Protein AF-A0A7J8V5T2-F1 (afdb_monomer_lite)

Sequence (90 aa):
MFIPIFFILSFLFSSTNAADFCVGDLNGPVGPAGYSCKKTVTVNDFVYSGLAATGNTSNLIKAAVTPAFSAQFPGVNGLGISIARLDLAV

InterPro domains:
  IPR011051 RmlC-like cupin domain superfamily [SSF51182] (20-89)
  IPR014710 RmlC-like jelly roll fold [G3DSA:2.60.120.10] (15-90)

pLDDT: mean 87.04, std 15.37, range [50.69, 98.31]

Radius of gyration: 19.8 Å; chains: 1; bounding box: 40×40×59 Å

Organism: NCBI:txid34286

Foldseek 3Di:
DVVVVVVVVVVVPPPPPPDVWFQFDLVDDADPQGGHGDPDDDPVLVDDCQQVDDADLPDDQQKDKAWPDCNNRSRCRNVPDIDIDMDGDD

Structure (mmCIF, N/CA/C/O backbone):
data_AF-A0A7J8V5T2-F1
#
_entry.id   AF-A0A7J8V5T2-F1
#
loop_
_atom_site.group_PDB
_atom_site.id
_atom_site.type_symbol
_atom_site.label_atom_id
_atom_site.label_alt_id
_atom_site.label_comp_id
_atom_site.label_asym_id
_atom_site.label_entity_id
_atom_site.label_seq_id
_atom_site.pdbx_PDB_ins_code
_atom_site.Cartn_x
_atom_site.Cartn_y
_atom_site.Cartn_z
_atom_site.occupancy
_atom_site.B_iso_or_equiv
_atom_site.auth_seq_id
_atom_site.auth_comp_id
_atom_site.auth_asym_id
_atom_site.auth_atom_id
_atom_site.pdbx_PDB_model_num
ATOM 1 N N . MET A 1 1 ? 19.611 26.930 -35.213 1.00 57.53 1 MET A N 1
ATOM 2 C CA . MET A 1 1 ? 18.957 25.651 -35.565 1.00 57.53 1 MET A CA 1
ATOM 3 C C . MET A 1 1 ? 19.430 24.449 -34.734 1.00 57.53 1 MET A C 1
ATOM 5 O O . MET A 1 1 ? 18.883 23.382 -34.920 1.00 57.53 1 MET A O 1
ATOM 9 N N . PHE A 1 2 ? 20.390 24.572 -33.805 1.00 61.06 2 PHE A N 1
ATOM 10 C CA . PHE A 1 2 ? 20.871 23.423 -33.008 1.00 61.06 2 PHE A CA 1
ATOM 11 C C . PHE A 1 2 ? 20.117 23.220 -31.680 1.00 61.06 2 PHE A C 1
ATOM 13 O O . PHE A 1 2 ? 19.889 22.090 -31.265 1.00 61.06 2 PHE A O 1
ATOM 20 N N . ILE A 1 3 ? 19.65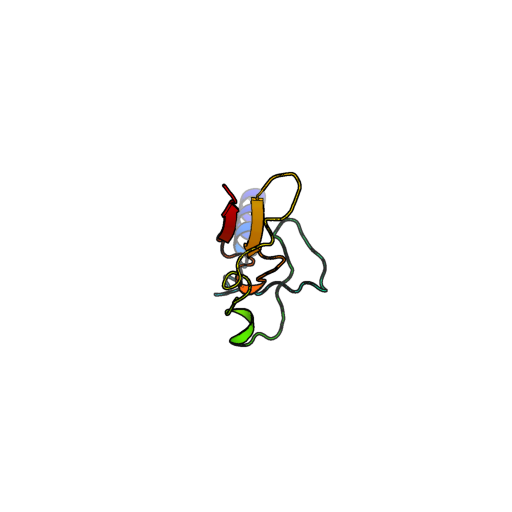8 24.309 -31.056 1.00 62.44 3 ILE A N 1
ATOM 21 C CA . ILE A 1 3 ? 18.896 24.290 -29.796 1.00 62.44 3 ILE A CA 1
ATOM 22 C C . ILE A 1 3 ? 17.558 23.526 -29.904 1.00 62.44 3 ILE A C 1
ATOM 24 O O . ILE A 1 3 ? 17.318 22.673 -29.051 1.00 62.44 3 ILE A O 1
ATOM 28 N N . PRO A 1 4 ? 16.702 23.740 -30.931 1.00 59.78 4 PRO A N 1
ATOM 29 C CA . PRO A 1 4 ? 15.452 22.981 -31.030 1.00 59.78 4 PRO A CA 1
ATOM 30 C C . PRO A 1 4 ? 15.698 21.492 -31.313 1.00 59.78 4 PRO A C 1
ATOM 32 O O . PRO A 1 4 ? 14.953 20.654 -30.823 1.00 59.78 4 PRO A O 1
ATOM 35 N N . ILE A 1 5 ? 16.771 21.149 -32.036 1.00 63.81 5 ILE A N 1
ATOM 36 C CA . ILE A 1 5 ? 17.143 19.755 -32.327 1.00 63.81 5 ILE A CA 1
ATOM 37 C C . ILE A 1 5 ? 17.553 19.026 -31.041 1.00 63.81 5 ILE A C 1
ATOM 39 O O . ILE A 1 5 ? 17.121 17.900 -30.816 1.00 63.81 5 ILE A O 1
ATOM 43 N N . PHE A 1 6 ? 18.332 19.678 -30.171 1.00 59.31 6 PHE A N 1
ATOM 44 C CA . PHE A 1 6 ? 18.749 19.094 -28.894 1.00 59.31 6 PHE A CA 1
ATOM 45 C C . PHE A 1 6 ? 17.556 18.863 -27.954 1.00 59.31 6 PHE A C 1
ATOM 47 O O . PHE A 1 6 ? 17.463 17.814 -27.331 1.00 59.31 6 PHE A O 1
ATOM 54 N N . PHE A 1 7 ? 16.602 19.801 -27.907 1.00 59.62 7 PHE A N 1
ATOM 55 C CA . PHE A 1 7 ? 15.399 19.687 -27.073 1.00 59.62 7 PHE A CA 1
ATOM 56 C C . PHE A 1 7 ? 14.439 18.582 -27.553 1.00 59.62 7 PHE A C 1
ATOM 58 O O . PHE A 1 7 ? 13.861 17.865 -26.738 1.00 59.62 7 PHE A O 1
ATOM 65 N N . ILE A 1 8 ? 14.304 18.408 -28.873 1.00 61.50 8 ILE A N 1
ATOM 66 C CA . ILE A 1 8 ? 13.510 17.327 -29.482 1.00 61.50 8 ILE A CA 1
ATOM 67 C C . ILE A 1 8 ? 14.163 15.960 -29.226 1.00 61.50 8 ILE A C 1
ATOM 69 O O . ILE A 1 8 ? 13.464 14.989 -28.940 1.00 61.50 8 ILE A O 1
ATOM 73 N N . LEU A 1 9 ? 15.496 15.882 -29.264 1.00 59.12 9 LEU A N 1
ATOM 74 C CA . LEU A 1 9 ? 16.230 14.646 -28.998 1.00 59.12 9 LEU A CA 1
ATOM 75 C C . LEU A 1 9 ? 16.046 14.166 -27.544 1.00 59.12 9 LEU A C 1
ATOM 77 O O . LEU A 1 9 ? 15.858 12.973 -27.319 1.00 59.12 9 LEU A O 1
ATOM 81 N N . SER A 1 10 ? 15.994 15.081 -26.569 1.00 60.75 10 SER A N 1
ATOM 82 C CA . SER A 1 10 ? 15.693 14.773 -25.158 1.00 60.75 10 SER A CA 1
ATOM 83 C C . SER A 1 10 ? 14.327 14.105 -24.960 1.00 60.75 10 SER A C 1
ATOM 85 O O . SER A 1 10 ? 14.174 13.233 -24.107 1.00 60.75 10 SER A O 1
ATOM 87 N N . PHE A 1 11 ? 13.330 14.497 -25.760 1.00 54.25 11 PHE A N 1
ATOM 88 C CA . PHE A 1 11 ? 11.983 13.924 -25.704 1.00 54.25 11 PHE A CA 1
ATOM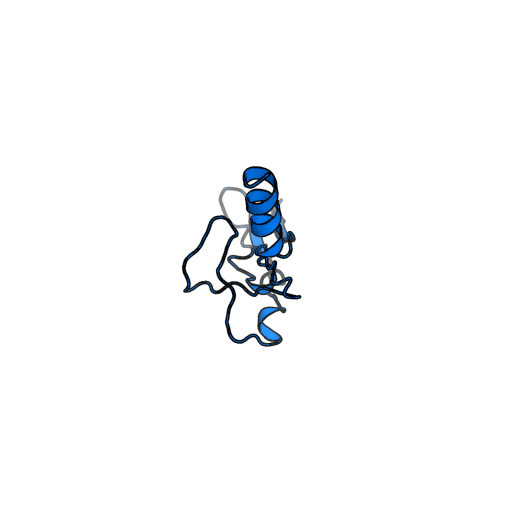 89 C C . PHE A 1 11 ? 11.935 12.492 -26.253 1.00 54.25 11 PHE A C 1
ATOM 91 O O . PHE A 1 11 ? 11.180 11.668 -25.745 1.00 54.25 11 PHE A O 1
ATOM 98 N N . LEU A 1 12 ? 12.774 12.168 -27.242 1.00 53.72 12 LEU A N 1
ATOM 99 C CA . LEU A 1 12 ? 12.844 10.834 -27.851 1.00 53.72 12 LEU A CA 1
ATOM 100 C C . LEU A 1 12 ? 13.537 9.793 -26.955 1.00 53.72 12 LEU A C 1
ATOM 102 O O . LEU A 1 12 ? 13.252 8.605 -27.074 1.00 53.72 12 LEU A O 1
ATOM 106 N N . PHE A 1 13 ? 14.407 10.223 -26.034 1.00 50.84 13 PHE A N 1
ATOM 107 C CA . PHE A 1 13 ? 15.055 9.349 -25.042 1.00 50.84 13 PHE A CA 1
ATOM 108 C C . PHE A 1 13 ? 14.233 9.131 -23.769 1.00 50.84 13 PHE A C 1
ATOM 110 O O . PHE A 1 13 ? 14.669 8.411 -22.870 1.00 50.84 13 PHE A O 1
ATOM 117 N N . SER A 1 14 ? 13.029 9.701 -23.687 1.00 50.69 14 SER A N 1
ATOM 118 C CA . SER A 1 14 ? 12.073 9.359 -22.635 1.00 50.69 14 SER A CA 1
ATOM 119 C C . SER A 1 14 ? 11.443 8.005 -22.965 1.00 50.69 14 SER A C 1
ATOM 121 O O . SER A 1 14 ? 10.269 7.912 -23.309 1.00 50.69 14 SER A O 1
ATOM 123 N N . SER A 1 15 ? 12.236 6.933 -22.902 1.00 51.75 15 SER A N 1
ATOM 124 C CA . SER A 1 15 ? 11.729 5.566 -22.903 1.00 51.75 15 SER A CA 1
ATOM 125 C C . SER A 1 15 ? 10.975 5.364 -21.594 1.00 51.75 15 SER A C 1
ATOM 127 O O . SER A 1 15 ? 11.542 4.927 -20.589 1.00 51.75 15 SER A O 1
ATOM 129 N N . THR A 1 16 ? 9.698 5.743 -21.578 1.00 55.41 16 THR A N 1
ATOM 130 C CA . THR A 1 16 ? 8.789 5.286 -20.538 1.00 55.41 16 THR A CA 1
ATOM 131 C C . THR A 1 16 ? 8.631 3.794 -20.807 1.00 55.41 16 THR A C 1
ATOM 133 O O . THR A 1 16 ? 7.990 3.360 -21.761 1.00 55.41 16 THR A O 1
ATOM 136 N N . ASN A 1 17 ? 9.339 2.970 -20.038 1.00 54.38 17 ASN A N 1
ATOM 137 C CA . ASN A 1 17 ? 9.033 1.550 -20.002 1.00 54.38 17 ASN A CA 1
ATOM 138 C C . ASN A 1 17 ? 7.689 1.457 -19.280 1.00 54.38 17 ASN A C 1
ATOM 140 O O . ASN A 1 17 ? 7.647 1.357 -18.056 1.00 54.38 17 ASN A O 1
ATOM 144 N N . ALA A 1 18 ? 6.595 1.616 -20.027 1.00 62.09 18 ALA A N 1
ATOM 145 C CA . ALA A 1 18 ? 5.257 1.364 -19.530 1.00 62.09 18 ALA A CA 1
ATOM 146 C C . ALA A 1 18 ? 5.144 -0.150 -19.321 1.00 62.09 18 ALA A C 1
ATOM 148 O O . ALA A 1 18 ? 4.766 -0.892 -20.221 1.00 62.09 18 ALA A O 1
ATOM 149 N N . ALA A 1 19 ? 5.604 -0.614 -18.162 1.00 75.19 19 ALA A N 1
ATOM 150 C CA . ALA A 1 19 ? 5.353 -1.967 -17.710 1.00 75.19 19 ALA A CA 1
ATOM 151 C C . ALA A 1 19 ? 3.898 -2.053 -17.240 1.00 75.19 19 ALA A C 1
ATOM 153 O O . ALA A 1 19 ? 3.406 -1.125 -16.598 1.00 75.19 19 ALA A O 1
ATOM 154 N N . ASP A 1 20 ? 3.237 -3.177 -17.513 1.00 86.81 20 ASP A N 1
ATOM 155 C CA . ASP A 1 20 ? 1.865 -3.429 -17.051 1.00 86.81 20 ASP A CA 1
ATOM 156 C C . ASP A 1 20 ? 1.753 -3.329 -15.520 1.00 86.81 20 ASP A C 1
ATOM 158 O O . ASP A 1 20 ? 0.728 -2.920 -14.976 1.00 86.81 20 ASP A O 1
ATOM 162 N N . PHE A 1 21 ? 2.829 -3.692 -14.817 1.00 91.00 21 PHE A N 1
ATOM 163 C CA . PHE A 1 21 ? 2.944 -3.616 -13.368 1.00 91.00 21 PHE A CA 1
ATOM 164 C C . PHE A 1 21 ? 4.390 -3.351 -12.934 1.00 91.00 21 PHE A C 1
ATOM 166 O O . PHE A 1 21 ? 5.353 -3.718 -13.607 1.00 91.00 21 PHE A O 1
ATOM 173 N N . CYS A 1 22 ? 4.539 -2.771 -11.744 1.00 93.19 22 CYS A N 1
ATOM 174 C CA . CYS A 1 22 ? 5.814 -2.597 -11.055 1.00 93.19 22 CYS A CA 1
ATOM 175 C C . CYS A 1 22 ? 5.633 -3.001 -9.591 1.00 93.19 22 CYS A C 1
ATOM 177 O O . CYS A 1 22 ? 5.471 -2.147 -8.725 1.00 93.19 22 CYS A O 1
ATOM 179 N N . VAL A 1 23 ? 5.645 -4.306 -9.301 1.00 96.06 23 VAL A N 1
ATOM 180 C CA . VAL A 1 23 ? 5.571 -4.786 -7.912 1.00 96.06 23 VAL A CA 1
ATOM 181 C C . VAL A 1 23 ? 6.753 -4.210 -7.134 1.00 96.06 23 VAL A C 1
ATOM 183 O O . VAL A 1 23 ? 7.902 -4.429 -7.518 1.00 96.06 23 VAL A O 1
ATOM 186 N N . GLY A 1 24 ? 6.482 -3.481 -6.053 1.00 96.00 24 GLY A N 1
ATOM 187 C CA . GLY A 1 24 ? 7.518 -2.815 -5.264 1.00 96.00 24 GLY A CA 1
ATOM 188 C C . GLY A 1 24 ? 8.499 -3.797 -4.614 1.00 96.00 24 GLY A C 1
ATOM 189 O O . GLY A 1 24 ? 8.102 -4.769 -3.967 1.00 96.00 24 GLY A O 1
ATOM 190 N N . ASP A 1 25 ? 9.793 -3.532 -4.759 1.00 95.94 25 ASP A N 1
ATOM 191 C CA . ASP A 1 25 ? 10.850 -4.163 -3.979 1.00 95.94 25 ASP A CA 1
ATOM 192 C C . ASP A 1 25 ? 11.034 -3.406 -2.663 1.00 95.94 25 ASP A C 1
ATOM 194 O O . ASP A 1 25 ? 11.647 -2.339 -2.608 1.00 95.94 25 ASP A O 1
ATOM 198 N N . LEU A 1 26 ? 10.492 -3.979 -1.588 1.00 95.69 26 LEU A N 1
ATOM 199 C CA . LEU A 1 26 ? 10.569 -3.401 -0.248 1.00 95.69 26 LEU A CA 1
ATOM 200 C C . LEU A 1 26 ? 11.982 -3.443 0.359 1.00 95.69 26 LEU A C 1
ATOM 202 O O . LEU A 1 26 ? 12.215 -2.775 1.362 1.00 95.69 26 LEU A O 1
ATOM 206 N N . ASN A 1 27 ? 12.915 -4.206 -0.225 1.00 94.81 27 ASN A N 1
ATOM 207 C CA . ASN A 1 27 ? 14.315 -4.249 0.212 1.00 94.81 27 ASN A CA 1
ATOM 208 C C . ASN A 1 27 ? 15.214 -3.301 -0.597 1.00 94.81 27 ASN A C 1
ATOM 210 O O . ASN A 1 27 ? 16.384 -3.120 -0.260 1.00 94.81 27 ASN A O 1
ATOM 214 N N . GLY A 1 28 ? 14.685 -2.734 -1.682 1.00 89.75 28 GLY A N 1
ATOM 215 C CA . GLY A 1 28 ? 15.401 -1.830 -2.567 1.00 89.75 28 GLY A CA 1
ATOM 216 C C . GLY A 1 28 ? 15.339 -0.367 -2.116 1.00 89.75 28 GLY A C 1
ATOM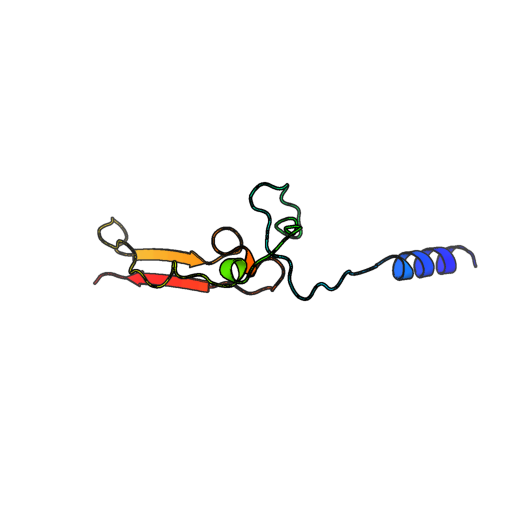 217 O O . GLY A 1 28 ? 14.599 -0.007 -1.197 1.00 89.75 28 GLY A O 1
ATOM 218 N N . PRO A 1 29 ? 16.100 0.518 -2.781 1.00 86.31 29 PRO A N 1
ATOM 219 C CA . PRO A 1 29 ? 16.008 1.950 -2.545 1.00 86.31 29 PRO A CA 1
ATOM 220 C C . PRO A 1 29 ? 14.634 2.492 -2.967 1.00 86.31 29 PRO A C 1
ATOM 222 O O . PRO A 1 29 ? 14.092 2.134 -4.021 1.00 86.31 29 PRO A O 1
ATOM 225 N N . VAL A 1 30 ? 14.098 3.392 -2.141 1.00 87.12 30 VAL A N 1
ATOM 226 C CA . VAL A 1 30 ? 12.863 4.142 -2.402 1.00 87.12 30 VAL A CA 1
ATOM 227 C C . VAL A 1 30 ? 13.226 5.479 -3.040 1.00 87.12 30 VAL A C 1
ATOM 229 O O . VAL A 1 30 ? 14.088 6.200 -2.538 1.00 87.12 30 VAL A O 1
ATOM 232 N N . GLY A 1 31 ? 12.573 5.803 -4.153 1.00 85.94 31 GLY A N 1
ATOM 233 C CA . GLY A 1 31 ? 12.757 7.054 -4.880 1.00 85.94 31 GLY A CA 1
ATOM 234 C C . GLY A 1 31 ? 11.514 7.948 -4.843 1.00 85.94 31 GLY A C 1
ATOM 235 O O . GLY A 1 31 ? 10.481 7.571 -4.290 1.00 85.94 31 GLY A O 1
ATOM 236 N N . PRO A 1 32 ? 11.566 9.123 -5.493 1.00 82.81 32 PRO A N 1
ATOM 237 C CA . PRO A 1 32 ? 10.417 10.028 -5.598 1.00 82.81 32 PRO A CA 1
ATOM 238 C C . PRO A 1 32 ? 9.221 9.415 -6.348 1.00 82.81 32 PRO A C 1
ATOM 240 O O . PRO A 1 32 ? 8.100 9.888 -6.197 1.00 82.81 32 PRO A O 1
ATOM 243 N N . ALA A 1 33 ? 9.446 8.353 -7.128 1.00 80.94 33 ALA A N 1
ATOM 244 C CA . ALA A 1 33 ? 8.405 7.590 -7.815 1.00 80.94 33 ALA A CA 1
ATOM 245 C C . ALA A 1 33 ? 7.841 6.412 -6.986 1.00 80.94 33 ALA A C 1
ATOM 247 O O . ALA A 1 33 ? 7.005 5.666 -7.487 1.00 80.94 33 ALA A O 1
ATOM 248 N N . GLY A 1 34 ? 8.290 6.226 -5.739 1.00 86.50 34 GLY A N 1
ATOM 249 C CA . GLY A 1 34 ? 7.930 5.082 -4.899 1.00 86.50 34 GLY A CA 1
ATOM 250 C C . GLY A 1 34 ? 9.012 4.002 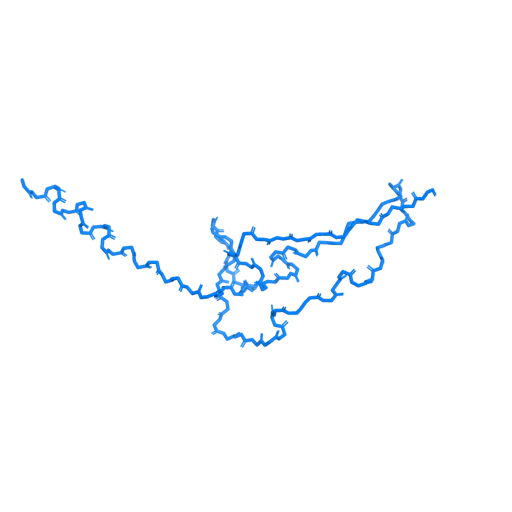-4.871 1.00 86.50 34 GLY A C 1
ATOM 251 O O . GLY A 1 34 ? 10.209 4.305 -4.874 1.00 86.50 34 GLY A O 1
ATOM 252 N N . TYR A 1 35 ? 8.598 2.737 -4.794 1.00 94.31 35 TYR A N 1
ATOM 253 C CA . TYR A 1 35 ? 9.522 1.606 -4.708 1.00 94.31 35 TYR A CA 1
ATOM 254 C C . TYR A 1 35 ? 10.101 1.253 -6.080 1.00 94.31 35 TYR A C 1
ATOM 256 O O . TYR A 1 35 ? 9.392 1.274 -7.089 1.00 94.31 35 TYR A O 1
ATOM 264 N N . SER A 1 36 ? 11.376 0.856 -6.094 1.00 93.00 36 SER A N 1
ATOM 265 C CA . SER A 1 36 ? 11.983 0.179 -7.247 1.00 93.00 36 SER A CA 1
ATOM 266 C C . SER A 1 36 ? 11.208 -1.107 -7.571 1.00 93.00 36 SER A C 1
ATOM 268 O O . SER A 1 36 ? 10.689 -1.747 -6.661 1.00 93.00 36 SER A O 1
ATOM 270 N N . CYS A 1 37 ? 11.110 -1.508 -8.842 1.00 92.75 37 CYS A N 1
ATOM 271 C CA . CYS A 1 37 ? 10.368 -2.720 -9.211 1.00 92.75 37 CYS A CA 1
ATOM 272 C C . CYS A 1 37 ? 11.172 -3.993 -8.898 1.00 92.75 37 CYS A C 1
ATOM 274 O O . CYS A 1 37 ? 12.368 -4.069 -9.189 1.00 92.75 37 CYS A O 1
ATOM 276 N N . LYS A 1 38 ? 10.501 -5.036 -8.402 1.00 93.38 38 LYS A N 1
ATOM 277 C CA . LYS A 1 38 ? 11.048 -6.398 -8.350 1.00 93.38 38 LYS A CA 1
ATOM 278 C C . LYS A 1 38 ? 11.403 -6.901 -9.752 1.00 93.38 38 LYS A C 1
ATOM 280 O O . LYS A 1 38 ? 10.676 -6.667 -10.713 1.00 93.38 38 LYS A O 1
ATOM 285 N N . LYS A 1 39 ? 12.479 -7.691 -9.847 1.00 91.06 39 LYS A N 1
ATOM 286 C CA . LYS A 1 39 ? 12.902 -8.352 -11.098 1.00 91.06 39 LYS A CA 1
ATOM 287 C C . LYS A 1 39 ? 12.018 -9.544 -11.484 1.00 91.06 39 LYS A C 1
ATOM 289 O O . LYS A 1 39 ? 11.752 -9.748 -12.663 1.00 91.06 39 LYS A O 1
ATOM 294 N N . THR A 1 40 ? 11.593 -10.332 -10.498 1.00 94.00 40 THR A N 1
ATOM 295 C CA . THR A 1 40 ? 10.754 -11.523 -10.692 1.00 94.00 40 THR A CA 1
ATOM 296 C C . THR A 1 40 ? 9.495 -11.374 -9.855 1.00 94.00 40 THR A C 1
ATOM 298 O O . THR A 1 40 ? 9.587 -11.089 -8.661 1.00 94.00 40 THR A O 1
ATOM 301 N N . VAL A 1 41 ? 8.338 -11.582 -10.480 1.00 95.31 41 VAL A N 1
ATOM 302 C CA . VAL A 1 41 ? 7.023 -11.493 -9.838 1.00 95.31 41 VAL A CA 1
ATOM 303 C C . VAL A 1 41 ? 6.266 -12.808 -9.965 1.00 95.31 41 VAL A C 1
ATOM 305 O O . VAL A 1 41 ? 6.519 -13.611 -10.865 1.00 95.31 41 VAL A O 1
ATOM 308 N N . THR A 1 42 ? 5.319 -13.017 -9.064 1.00 96.62 42 THR A N 1
ATOM 309 C CA . THR A 1 42 ? 4.432 -14.178 -9.017 1.00 96.62 42 THR A CA 1
ATOM 310 C C . THR A 1 42 ? 2.994 -13.724 -8.792 1.00 96.62 42 THR A C 1
ATOM 312 O O . THR A 1 42 ? 2.747 -12.587 -8.402 1.00 96.62 42 THR A O 1
ATOM 315 N N . VAL A 1 43 ? 2.026 -14.626 -8.968 1.00 96.75 43 VAL A N 1
ATOM 316 C CA . VAL A 1 43 ? 0.608 -14.339 -8.672 1.00 96.75 43 VAL A CA 1
ATOM 317 C C . VAL A 1 43 ? 0.410 -13.862 -7.227 1.00 96.75 43 VAL A C 1
ATOM 319 O O . VAL A 1 43 ? -0.422 -12.995 -6.973 1.00 96.75 43 VAL A O 1
ATOM 322 N N . ASN A 1 44 ? 1.214 -14.362 -6.286 1.00 97.12 44 ASN A N 1
ATOM 323 C CA . ASN A 1 44 ? 1.124 -13.981 -4.876 1.00 97.12 44 ASN A CA 1
ATOM 324 C C . ASN A 1 44 ? 1.461 -12.504 -4.629 1.00 97.12 44 ASN A C 1
ATOM 326 O O . ASN A 1 44 ? 1.007 -11.943 -3.639 1.00 97.12 44 ASN A O 1
ATOM 330 N N . ASP A 1 45 ? 2.209 -11.853 -5.525 1.00 97.25 45 ASP A N 1
ATOM 331 C CA . ASP A 1 45 ? 2.503 -10.422 -5.416 1.00 97.25 45 ASP A CA 1
ATOM 332 C C . ASP A 1 45 ? 1.274 -9.537 -5.713 1.00 97.25 45 ASP A C 1
ATOM 334 O O . ASP A 1 45 ? 1.287 -8.348 -5.400 1.00 97.25 45 ASP A O 1
ATOM 338 N N . PHE A 1 46 ? 0.205 -10.114 -6.277 1.00 96.38 46 PHE A N 1
ATOM 339 C CA . PHE A 1 46 ? -1.038 -9.429 -6.652 1.00 96.38 46 PHE A CA 1
ATOM 340 C C . PHE A 1 46 ? -2.241 -9.825 -5.785 1.00 96.38 46 PHE A C 1
ATOM 342 O O . PHE A 1 46 ? -3.363 -9.396 -6.052 1.00 96.38 46 PHE A O 1
ATOM 349 N N . VAL A 1 47 ? -2.029 -10.624 -4.738 1.00 96.38 47 VAL A N 1
ATOM 350 C CA . VAL A 1 47 ? -3.081 -11.048 -3.808 1.00 96.38 47 VAL A CA 1
ATOM 351 C C . VAL A 1 47 ? -2.766 -10.516 -2.416 1.00 96.38 47 VAL A C 1
ATOM 353 O O . VAL A 1 47 ? -1.711 -10.801 -1.857 1.00 96.38 47 VAL A O 1
ATOM 356 N N . TYR A 1 48 ? -3.706 -9.774 -1.828 1.00 97.12 48 TYR A N 1
ATOM 357 C CA . TYR A 1 48 ? -3.580 -9.256 -0.467 1.00 97.12 48 TYR A CA 1
ATOM 358 C C . TYR A 1 48 ? -4.799 -9.616 0.380 1.00 97.12 48 TYR A C 1
ATOM 360 O O . TYR A 1 48 ? -5.904 -9.131 0.151 1.00 97.12 48 TYR A O 1
ATOM 368 N N . SER A 1 49 ? -4.590 -10.460 1.389 1.00 96.69 49 SER A N 1
ATOM 369 C CA . SER A 1 49 ? -5.628 -10.919 2.321 1.00 96.69 49 SER A CA 1
ATOM 370 C C . SER A 1 49 ? -5.605 -10.196 3.670 1.00 96.69 49 SER A C 1
ATOM 372 O O . SER A 1 49 ? -6.446 -10.474 4.523 1.00 96.69 49 SER A O 1
ATOM 374 N N . GLY A 1 50 ? -4.692 -9.237 3.871 1.00 95.62 50 GLY A N 1
ATOM 375 C CA . GLY A 1 50 ? -4.536 -8.541 5.154 1.00 95.62 50 GLY A CA 1
ATOM 376 C C . GLY A 1 50 ? -5.783 -7.774 5.610 1.00 95.62 50 GLY A C 1
ATOM 377 O O . GLY A 1 50 ? -5.959 -7.557 6.803 1.00 95.62 50 GLY A O 1
ATOM 378 N N . LEU A 1 51 ? -6.691 -7.431 4.689 1.00 97.38 51 LEU A N 1
ATOM 379 C CA . LEU A 1 51 ? -7.953 -6.740 4.995 1.00 97.38 51 LEU A CA 1
ATOM 380 C C . LEU A 1 51 ? -9.077 -7.672 5.478 1.00 97.38 51 LEU A C 1
ATOM 382 O O . LEU A 1 51 ? -10.124 -7.190 5.914 1.00 97.38 51 LEU A O 1
ATOM 386 N N . ALA A 1 52 ? -8.902 -8.995 5.379 1.00 96.88 52 ALA A N 1
ATOM 387 C CA . ALA A 1 52 ? -9.946 -9.957 5.729 1.00 96.88 52 ALA A CA 1
ATOM 388 C C . ALA A 1 52 ? -10.245 -9.965 7.238 1.00 96.88 52 ALA A C 1
ATOM 390 O O . ALA A 1 52 ? -11.394 -10.139 7.647 1.00 96.88 52 ALA A O 1
ATOM 391 N N . ALA A 1 53 ? -9.224 -9.730 8.065 1.00 95.25 53 ALA A N 1
ATOM 392 C CA . ALA A 1 53 ? -9.360 -9.678 9.513 1.00 95.25 53 ALA A CA 1
ATOM 393 C C . ALA A 1 53 ? -9.806 -8.290 9.998 1.00 95.25 53 ALA A C 1
ATOM 395 O O . ALA A 1 53 ? -9.376 -7.259 9.480 1.00 95.25 53 ALA A O 1
ATOM 396 N N . THR A 1 54 ? -10.657 -8.279 11.023 1.00 96.19 54 THR A N 1
ATOM 397 C CA . THR A 1 54 ? -11.048 -7.071 11.759 1.00 96.19 54 THR A CA 1
ATOM 398 C C . THR A 1 54 ? -9.869 -6.556 12.584 1.00 96.19 54 THR A C 1
ATOM 400 O O . THR A 1 54 ? -9.188 -7.336 13.253 1.00 96.19 54 THR A O 1
ATOM 403 N N . GLY A 1 55 ? -9.635 -5.246 12.562 1.00 96.75 55 GLY A N 1
ATOM 404 C CA . GLY A 1 55 ? -8.632 -4.590 13.391 1.00 96.75 55 GLY A CA 1
ATOM 405 C C . GLY A 1 55 ? -8.988 -4.585 14.885 1.00 96.75 55 GLY A C 1
ATOM 406 O O . GLY A 1 55 ? -10.153 -4.645 15.278 1.00 96.75 55 GLY A O 1
ATOM 407 N N . ASN A 1 56 ? -7.967 -4.495 15.743 1.00 97.12 56 ASN A N 1
ATOM 408 C CA . ASN A 1 56 ? -8.152 -4.453 17.195 1.00 97.12 56 ASN A CA 1
ATOM 409 C C . ASN A 1 56 ? -8.616 -3.060 17.657 1.00 97.12 56 ASN A C 1
ATOM 411 O O . ASN A 1 56 ? -7.808 -2.137 17.771 1.00 97.12 56 ASN A O 1
ATOM 415 N N . THR A 1 57 ? -9.903 -2.932 17.976 1.00 98.12 57 THR A N 1
ATOM 416 C CA . THR A 1 57 ? -10.532 -1.697 18.476 1.00 98.12 57 THR A CA 1
ATOM 417 C C . THR A 1 57 ? -10.555 -1.581 20.008 1.00 98.12 57 THR A C 1
ATOM 419 O O . THR A 1 57 ? -11.048 -0.585 20.542 1.00 98.12 57 THR A O 1
ATOM 422 N N . SER A 1 58 ? -9.968 -2.537 20.743 1.00 97.50 58 SER A N 1
ATOM 423 C CA . SER A 1 58 ? -9.764 -2.481 22.204 1.00 97.50 58 SER A CA 1
ATOM 424 C C . SER A 1 58 ? -8.588 -1.567 22.567 1.00 97.50 58 SER A C 1
ATOM 426 O O . SER A 1 58 ? -7.636 -1.966 23.234 1.00 97.50 58 SER A O 1
ATOM 428 N N . ASN A 1 59 ? -8.643 -0.327 22.088 1.00 95.88 59 ASN A N 1
ATOM 429 C CA . ASN A 1 59 ? -7.632 0.707 22.272 1.00 95.88 59 ASN A CA 1
ATOM 430 C C . ASN A 1 59 ? -8.291 2.052 22.642 1.00 95.88 59 ASN A C 1
ATOM 432 O O . ASN A 1 59 ? -9.519 2.168 22.674 1.00 95.88 59 ASN A O 1
ATOM 436 N N . LEU A 1 60 ? -7.471 3.068 22.932 1.00 97.38 60 LEU A N 1
ATOM 437 C CA . LEU A 1 60 ? -7.923 4.379 23.423 1.00 97.38 60 LEU A CA 1
ATOM 438 C C . LEU A 1 60 ? -8.875 5.111 22.467 1.00 97.38 60 LEU A C 1
ATOM 440 O O . LEU A 1 60 ? -9.762 5.820 22.929 1.00 97.38 60 LEU A O 1
ATOM 444 N N . ILE A 1 61 ? -8.691 4.950 21.155 1.00 96.81 61 ILE A N 1
ATOM 445 C CA . ILE A 1 61 ? -9.444 5.687 20.132 1.00 96.81 61 ILE A CA 1
ATOM 446 C C . ILE A 1 61 ? -10.632 4.898 19.575 1.00 96.81 61 ILE A C 1
ATOM 448 O O . ILE A 1 61 ? -11.331 5.409 18.706 1.00 96.81 61 ILE A O 1
ATOM 452 N N . LYS A 1 62 ? -10.859 3.660 20.045 1.00 97.75 62 LYS A N 1
ATOM 453 C CA . LYS A 1 62 ? -11.964 2.789 19.601 1.00 97.75 62 LYS A CA 1
ATOM 454 C C . LYS A 1 62 ? -11.998 2.557 18.085 1.00 97.75 62 LYS A C 1
ATOM 456 O O . LYS A 1 62 ? -13.046 2.268 17.517 1.00 97.75 62 LYS A O 1
ATOM 461 N N . ALA A 1 63 ? -10.843 2.638 17.432 1.00 97.69 63 ALA A N 1
ATOM 462 C CA . ALA A 1 63 ? -10.713 2.521 15.987 1.00 97.69 63 ALA A CA 1
ATOM 463 C C . ALA A 1 63 ? -9.450 1.743 15.608 1.00 97.69 63 ALA A C 1
ATOM 465 O O . ALA A 1 63 ? -8.460 1.766 16.340 1.00 97.69 63 ALA A O 1
ATOM 466 N N . ALA A 1 64 ? -9.468 1.076 14.458 1.00 97.94 64 ALA A N 1
ATOM 467 C CA . ALA A 1 64 ? -8.306 0.410 13.885 1.00 97.94 64 ALA A CA 1
ATOM 468 C C . ALA A 1 64 ? -8.258 0.625 12.369 1.00 97.94 64 ALA A C 1
ATOM 470 O O . ALA A 1 64 ? -9.260 0.437 11.682 1.00 97.94 64 ALA A O 1
ATOM 471 N N . VAL A 1 65 ? -7.087 1.008 11.856 1.00 97.50 65 VAL A N 1
ATOM 472 C CA . VAL A 1 65 ? -6.830 1.172 10.420 1.00 97.50 65 VAL A CA 1
ATOM 473 C C . VAL A 1 65 ? -5.916 0.045 9.957 1.00 97.50 65 VAL A C 1
ATOM 475 O O . VAL A 1 65 ? -4.788 -0.068 10.434 1.00 97.50 65 VAL A O 1
ATOM 478 N N . THR A 1 66 ? -6.379 -0.746 8.994 1.00 98.25 66 THR A N 1
ATOM 479 C CA . THR A 1 66 ? -5.584 -1.780 8.324 1.00 98.25 66 THR A CA 1
ATOM 480 C C . THR A 1 66 ? -5.275 -1.326 6.894 1.00 98.25 66 THR A C 1
ATOM 482 O O . THR A 1 66 ? -6.170 -1.357 6.044 1.00 98.25 66 THR A O 1
ATOM 485 N N . PRO A 1 67 ? -4.044 -0.868 6.603 1.00 97.9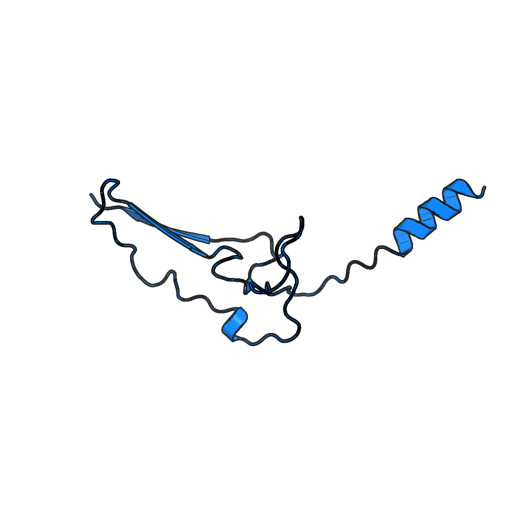4 67 PRO A N 1
ATOM 486 C CA . PRO A 1 67 ? -3.678 -0.368 5.281 1.00 97.94 67 PRO A CA 1
ATOM 487 C C . PRO A 1 67 ? -3.274 -1.490 4.316 1.00 97.94 67 PRO A C 1
ATOM 489 O O . PRO A 1 67 ? -2.585 -2.434 4.692 1.00 97.94 67 PRO A O 1
ATOM 492 N N . ALA A 1 68 ? -3.619 -1.320 3.043 1.00 97.81 68 ALA A N 1
ATOM 493 C CA . ALA A 1 68 ? -3.072 -2.056 1.906 1.00 97.81 68 ALA A CA 1
ATOM 494 C C . ALA A 1 68 ? -2.481 -1.054 0.900 1.00 97.81 68 ALA A C 1
ATOM 496 O O . ALA A 1 68 ? -2.970 -0.878 -0.219 1.00 97.81 68 ALA A O 1
ATOM 497 N N . PHE A 1 69 ? -1.464 -0.319 1.350 1.00 96.69 69 PHE A N 1
ATOM 498 C CA . PHE A 1 69 ? -0.703 0.615 0.515 1.00 96.69 69 PHE A CA 1
ATOM 499 C C . PHE A 1 69 ? 0.481 -0.117 -0.117 1.00 96.69 69 PHE A C 1
ATOM 501 O O . PHE A 1 69 ? 0.725 -1.272 0.213 1.00 96.69 69 PHE A O 1
ATOM 508 N N . SER A 1 70 ? 1.279 0.539 -0.960 1.00 95.75 70 SER A N 1
ATOM 509 C CA . SER A 1 70 ? 2.458 -0.087 -1.585 1.00 95.75 70 SER A CA 1
ATOM 510 C C . SER A 1 70 ? 3.468 -0.671 -0.583 1.00 95.75 70 SER A C 1
ATOM 512 O O . SER A 1 70 ? 4.197 -1.595 -0.930 1.00 95.75 70 SER A O 1
ATOM 514 N N . ALA A 1 71 ? 3.475 -0.196 0.667 1.00 95.94 71 ALA A N 1
ATOM 515 C CA . ALA A 1 71 ? 4.298 -0.744 1.745 1.00 95.94 71 ALA A CA 1
ATOM 516 C C . ALA A 1 71 ? 3.795 -2.096 2.299 1.00 95.94 71 ALA A C 1
ATOM 518 O O . ALA A 1 71 ? 4.59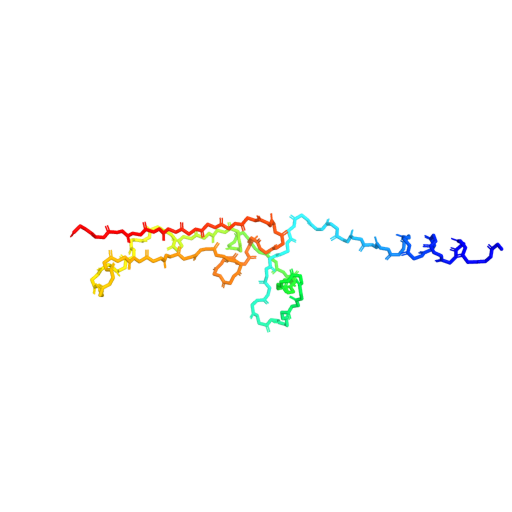7 -2.890 2.781 1.00 95.94 71 ALA A O 1
ATOM 519 N N . GLN A 1 72 ? 2.485 -2.368 2.257 1.00 97.44 72 GLN A N 1
ATOM 520 C CA . GLN A 1 72 ? 1.874 -3.619 2.742 1.00 97.44 72 GLN A CA 1
ATOM 521 C C . GLN A 1 72 ? 1.462 -4.547 1.598 1.00 97.44 72 GLN A C 1
ATOM 523 O O . GLN A 1 72 ? 1.493 -5.767 1.741 1.00 97.44 72 GLN A O 1
ATOM 528 N N . PHE A 1 73 ? 1.085 -3.963 0.465 1.00 97.75 73 PHE A N 1
ATOM 529 C CA . PHE A 1 73 ? 0.679 -4.628 -0.758 1.00 97.75 73 PHE A CA 1
ATOM 530 C C . PHE A 1 73 ? 1.493 -4.075 -1.942 1.00 97.75 73 PHE A C 1
ATOM 532 O O . PHE A 1 73 ? 1.017 -3.222 -2.693 1.00 97.75 73 PHE A O 1
ATOM 539 N N . PRO A 1 74 ? 2.735 -4.548 -2.144 1.00 96.69 74 PRO A N 1
ATOM 540 C CA . PRO A 1 74 ? 3.626 -4.003 -3.170 1.00 96.69 74 PRO A CA 1
ATOM 541 C C . PRO A 1 74 ? 3.110 -4.152 -4.603 1.00 96.69 74 PRO A C 1
ATOM 543 O O . PRO A 1 74 ? 3.587 -3.443 -5.486 1.00 96.69 74 PRO A O 1
ATOM 546 N N . GLY A 1 75 ? 2.123 -5.023 -4.836 1.00 96.50 75 GLY A N 1
ATOM 547 C CA . GLY A 1 75 ? 1.450 -5.178 -6.124 1.00 96.50 75 GLY A CA 1
ATOM 548 C C . GLY A 1 75 ? 0.751 -3.916 -6.637 1.00 96.50 75 GLY A C 1
ATOM 549 O O . GLY A 1 75 ? 0.584 -3.787 -7.844 1.00 96.50 75 GLY A O 1
ATOM 550 N N . VAL A 1 76 ? 0.397 -2.960 -5.763 1.00 96.12 76 VAL A N 1
ATOM 551 C CA . VAL A 1 76 ? -0.205 -1.676 -6.182 1.00 96.12 76 VAL A CA 1
ATOM 552 C C . VAL A 1 76 ? 0.810 -0.559 -6.450 1.00 96.12 76 VAL A C 1
ATOM 554 O O . VAL A 1 76 ? 0.427 0.566 -6.774 1.00 96.12 76 VAL A O 1
ATOM 557 N N . ASN A 1 77 ? 2.111 -0.829 -6.316 1.00 94.81 77 ASN A N 1
ATOM 558 C CA . ASN A 1 77 ? 3.149 0.168 -6.564 1.00 94.81 77 ASN A CA 1
ATOM 559 C C . ASN A 1 77 ? 3.108 0.666 -8.024 1.00 94.81 77 ASN A C 1
ATOM 561 O O . ASN A 1 77 ? 3.049 -0.115 -8.971 1.00 94.81 77 ASN A O 1
ATOM 565 N N . GLY A 1 78 ? 3.090 1.991 -8.194 1.00 90.56 78 GLY A N 1
ATOM 566 C CA . GLY A 1 78 ? 2.969 2.647 -9.501 1.00 90.56 78 GLY A CA 1
ATOM 567 C C . GLY A 1 78 ? 1.562 2.662 -10.122 1.00 90.56 78 GLY A C 1
ATOM 568 O O . GLY A 1 78 ? 1.369 3.363 -11.108 1.00 90.56 78 GLY A O 1
ATOM 569 N N . LEU A 1 79 ? 0.567 1.967 -9.552 1.00 91.94 79 LEU A N 1
ATOM 570 C CA . LEU A 1 79 ? -0.782 1.867 -10.138 1.00 91.94 79 LEU A CA 1
ATOM 571 C C . LEU A 1 79 ? -1.722 3.029 -9.776 1.00 91.94 79 LEU A C 1
ATOM 573 O O . LEU A 1 79 ? -2.820 3.128 -10.316 1.00 91.94 79 LEU A O 1
ATOM 577 N N . GLY A 1 80 ? -1.329 3.888 -8.832 1.00 91.56 80 GLY A N 1
ATOM 578 C CA . GLY A 1 80 ? -2.157 5.015 -8.385 1.00 91.56 80 GLY A CA 1
ATOM 579 C C . GLY A 1 80 ? -3.401 4.614 -7.582 1.00 91.56 80 GLY A C 1
ATOM 580 O O . GLY A 1 80 ? -4.284 5.443 -7.380 1.00 91.56 80 GLY A O 1
ATOM 581 N N . ILE A 1 81 ? -3.472 3.367 -7.109 1.00 94.44 81 ILE A N 1
ATOM 582 C CA . ILE A 1 81 ? -4.557 2.861 -6.263 1.00 94.44 81 ILE A CA 1
ATOM 583 C C . ILE A 1 81 ? -4.027 2.410 -4.904 1.00 94.44 81 ILE A C 1
ATOM 585 O O . ILE A 1 81 ? -2.886 1.972 -4.761 1.00 94.44 81 ILE A O 1
ATOM 589 N N . SER A 1 82 ? -4.882 2.509 -3.896 1.00 95.94 82 SER A N 1
ATOM 590 C CA . SER A 1 82 ? -4.639 2.014 -2.548 1.00 95.94 82 SER A CA 1
ATOM 591 C C . SER A 1 82 ? -5.977 1.769 -1.855 1.00 95.94 82 SER A C 1
ATOM 593 O O . SER A 1 82 ? -7.015 2.279 -2.280 1.00 95.94 82 SER A O 1
ATOM 595 N N . ILE A 1 83 ? -5.974 0.961 -0.798 1.00 97.62 83 ILE A N 1
ATOM 596 C CA . ILE A 1 83 ? -7.166 0.718 0.015 1.00 97.62 83 ILE A CA 1
ATOM 597 C C . ILE A 1 83 ? -6.761 0.572 1.481 1.00 97.62 83 ILE A C 1
ATOM 599 O O . ILE A 1 83 ? -5.647 0.156 1.798 1.00 97.62 83 ILE A O 1
ATOM 603 N N . ALA A 1 84 ? -7.664 0.925 2.385 1.00 97.81 84 ALA A N 1
ATOM 604 C CA . ALA A 1 84 ? -7.547 0.627 3.802 1.00 97.81 84 ALA A CA 1
ATOM 605 C C . ALA A 1 84 ? -8.910 0.191 4.341 1.00 97.81 84 ALA A C 1
ATOM 607 O O . ALA A 1 84 ? -9.950 0.648 3.867 1.00 97.81 84 ALA A O 1
ATOM 608 N N . ARG A 1 85 ? -8.893 -0.681 5.347 1.00 98.19 85 ARG A N 1
ATOM 609 C CA . ARG A 1 85 ? -10.067 -1.026 6.148 1.00 98.19 85 ARG A CA 1
ATOM 610 C C . ARG A 1 85 ? -10.039 -0.217 7.441 1.00 98.19 85 ARG A C 1
ATOM 612 O O . ARG A 1 85 ? -8.994 -0.131 8.082 1.00 98.19 85 ARG A O 1
ATOM 619 N N . LEU A 1 86 ? -11.180 0.361 7.807 1.00 97.81 86 LEU A N 1
ATOM 620 C CA . LEU A 1 86 ? -11.385 1.055 9.076 1.00 97.81 86 LEU A CA 1
ATOM 621 C C . LEU A 1 86 ? -12.430 0.289 9.888 1.00 97.81 86 LEU A C 1
ATOM 623 O O . LEU A 1 86 ? -13.575 0.173 9.459 1.00 97.81 86 LEU A O 1
ATOM 627 N N . ASP A 1 87 ? -12.034 -0.211 11.054 1.00 98.31 87 ASP A N 1
ATOM 628 C CA . ASP A 1 87 ? -12.937 -0.822 12.027 1.00 98.31 87 ASP A CA 1
ATOM 629 C C . ASP A 1 87 ? -13.175 0.163 13.180 1.00 98.31 87 ASP A C 1
ATOM 631 O O . ASP A 1 87 ? -12.229 0.760 13.697 1.00 98.31 87 ASP A O 1
ATOM 635 N N . LEU A 1 88 ? -14.438 0.336 13.579 1.00 97.81 88 LEU A N 1
ATOM 636 C CA . LEU A 1 88 ? -14.875 1.264 14.626 1.00 97.81 88 LEU A CA 1
ATOM 637 C C . LEU A 1 88 ? -15.668 0.500 15.689 1.00 97.81 88 LEU A C 1
ATOM 639 O O . LEU A 1 88 ? -16.581 -0.256 15.357 1.00 97.81 88 LEU A O 1
ATOM 643 N N . ALA A 1 89 ? -15.326 0.699 16.958 1.00 95.56 89 ALA A N 1
ATOM 644 C CA . ALA A 1 89 ? -16.128 0.240 18.084 1.00 95.56 89 ALA A CA 1
ATOM 645 C C . ALA A 1 89 ? -17.128 1.326 18.504 1.00 95.56 89 ALA A C 1
ATOM 647 O O . ALA A 1 89 ? -16.822 2.518 18.436 1.00 95.56 89 ALA A O 1
ATOM 648 N N . VAL A 1 90 ? -18.308 0.879 18.938 1.00 82.50 90 VAL A N 1
ATOM 649 C CA . VAL A 1 90 ? -19.348 1.710 19.566 1.00 82.50 90 VAL A CA 1
ATOM 650 C C . VAL A 1 90 ? -19.065 1.850 21.057 1.00 82.50 90 VAL A C 1
ATOM 652 O O . VAL A 1 90 ? -18.605 0.851 21.664 1.00 82.50 90 VAL A O 1
#

Secondary structure (DSSP, 8-state):
-HHHHHHHHHHHT------S---B-TTSPEETTEEPBPSS--GGGG---TTSSPP---STTSEEEEEESTTT-GGGTTTT--EEEEEE--